Protein AF-A0A0P8WNL9-F1 (afdb_monomer)

InterPro domains:
  IPR021377 Protein of unknown function DUF3006 [PF11213] (3-43)

pLDDT: mean 93.89, std 6.13, range [59.25, 97.38]

Organism: NCBI:txid36849

Radius of gyration: 9.26 Å; Cα contacts (8 Å, |Δi|>4): 76; chains: 1; bounding box: 22×18×22 Å

Sequence (44 aa):
MKVIIDCFEGKFAICETDEKKMINIEKSRIPRDAKEGDVLKVEE

Foldseek 3Di:
DKWFFQADDDQWTWTADPVRDTDTDGPVPDPPPDDGGDMDDDDD

Solvent-accessible surface area (backbone atoms only — not comparable to full-atom values): 2689 Å² total; per-residue (Å²): 91,60,30,32,30,66,45,77,57,94,67,28,30,38,23,36,34,89,84,74,45,80,44,80,41,53,47,91,81,46,66,90,86,65,50,67,71,39,74,45,79,47,80,134

Mean predicted aligned error: 2.6 Å

Nearest PDB structures (foldseek):
  4q66-assembly2_J  TM=9.050E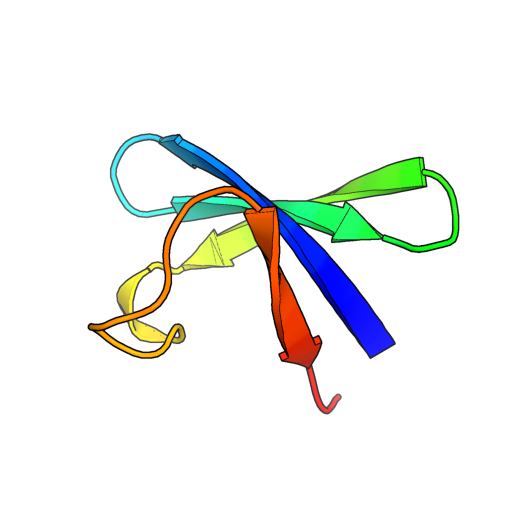-01  e=3.187E-02  Saccharomyces cerevisiae R008
  4q66-assembly1_A  TM=8.967E-01  e=5.038E-02  Saccharomyces cerevisiae R008
  4in3-assembly1_A  TM=8.889E-01  e=6.131E-02  Saccharomyces cerevisiae
  4q66-assembly1_D  TM=7.848E-01  e=5.743E-02  Saccharomyces cerevisiae R008
  4q66-assembly2_G  TM=9.009E-01  e=3.360E-01  Saccharomyces cerevisiae R008

Structure (mmCIF, N/CA/C/O backbone):
data_AF-A0A0P8WNL9-F1
#
_entry.id   AF-A0A0P8WNL9-F1
#
loop_
_atom_site.group_PDB
_atom_site.id
_atom_site.type_symbol
_atom_site.label_atom_id
_atom_site.label_alt_id
_atom_site.label_comp_id
_atom_site.label_asym_id
_atom_site.label_entity_id
_atom_site.label_seq_id
_atom_site.pdbx_PDB_ins_code
_atom_site.Cartn_x
_atom_site.Cartn_y
_atom_site.Cartn_z
_atom_site.occupancy
_atom_site.B_iso_or_equiv
_atom_site.auth_seq_id
_atom_site.auth_comp_id
_atom_site.auth_asym_id
_atom_site.auth_atom_id
_atom_site.pdbx_PDB_model_num
ATOM 1 N N . MET A 1 1 ? -5.067 -5.267 8.546 1.00 89.75 1 MET A N 1
ATOM 2 C CA . MET A 1 1 ? -5.235 -3.798 8.452 1.00 89.75 1 MET A CA 1
ATOM 3 C C . MET A 1 1 ? -5.236 -3.347 6.990 1.00 89.75 1 MET A C 1
ATOM 5 O O . MET A 1 1 ? -4.645 -4.033 6.162 1.00 89.75 1 MET A O 1
ATOM 9 N N . LYS A 1 2 ? -5.907 -2.241 6.639 1.00 92.94 2 LYS A N 1
ATOM 10 C CA . LYS A 1 2 ? -5.783 -1.618 5.306 1.00 92.94 2 LYS A CA 1
ATOM 11 C C . LYS A 1 2 ? -4.911 -0.377 5.417 1.00 92.94 2 LYS A C 1
ATOM 13 O O . LYS A 1 2 ? -5.050 0.361 6.385 1.00 92.94 2 LYS A O 1
ATOM 18 N N . VAL A 1 3 ? -4.052 -0.160 4.433 1.00 96.06 3 VAL A N 1
ATOM 19 C CA . VAL A 1 3 ? -3.216 1.040 4.352 1.00 96.06 3 VAL A CA 1
ATOM 20 C C . VAL A 1 3 ? -3.193 1.579 2.937 1.00 96.06 3 VAL A C 1
ATOM 22 O O . VAL A 1 3 ? -3.385 0.818 1.992 1.00 96.06 3 VAL A O 1
ATOM 25 N N . ILE A 1 4 ? -2.963 2.875 2.794 1.00 97.31 4 ILE A N 1
ATOM 26 C CA . ILE A 1 4 ? -2.852 3.559 1.506 1.00 97.31 4 ILE A CA 1
ATOM 27 C C . ILE A 1 4 ? -1.391 3.920 1.304 1.00 97.31 4 ILE A C 1
ATOM 29 O O . ILE A 1 4 ? -0.790 4.483 2.212 1.00 97.31 4 ILE A O 1
ATOM 33 N N . ILE A 1 5 ? -0.811 3.594 0.151 1.00 97.38 5 ILE A N 1
ATOM 34 C CA . ILE A 1 5 ? 0.550 4.030 -0.176 1.00 97.38 5 ILE A CA 1
ATOM 35 C C . ILE A 1 5 ? 0.517 5.541 -0.410 1.00 97.38 5 ILE A C 1
ATOM 37 O O . ILE A 1 5 ? -0.128 5.990 -1.351 1.00 97.38 5 ILE A O 1
ATOM 41 N N . ASP A 1 6 ? 1.209 6.312 0.420 1.00 97.19 6 ASP A N 1
ATOM 42 C CA . ASP A 1 6 ? 1.339 7.761 0.251 1.00 97.19 6 ASP A CA 1
ATOM 43 C C . ASP A 1 6 ? 2.507 8.073 -0.693 1.00 97.19 6 ASP A C 1
ATOM 45 O O . ASP A 1 6 ? 2.320 8.687 -1.740 1.00 97.19 6 ASP A O 1
ATOM 49 N N . CYS A 1 7 ? 3.697 7.541 -0.386 1.00 97.06 7 CYS A N 1
ATOM 50 C CA . CYS A 1 7 ? 4.884 7.704 -1.222 1.00 97.06 7 CYS A CA 1
ATOM 51 C C . CYS A 1 7 ? 5.876 6.538 -1.105 1.00 97.06 7 CYS A C 1
ATOM 53 O O . CYS A 1 7 ? 5.803 5.703 -0.197 1.00 97.06 7 CYS A O 1
ATOM 55 N N . PHE A 1 8 ? 6.844 6.476 -2.020 1.00 96.38 8 PHE A N 1
ATOM 56 C CA . PHE A 1 8 ? 7.977 5.552 -1.918 1.00 96.38 8 PHE A CA 1
ATOM 57 C C . PHE A 1 8 ? 9.278 6.284 -1.589 1.00 96.38 8 PHE A C 1
ATOM 59 O O . PHE A 1 8 ? 9.779 7.069 -2.390 1.00 96.38 8 PHE A O 1
ATOM 66 N N . GLU A 1 9 ? 9.904 5.920 -0.470 1.00 95.81 9 GLU A N 1
ATOM 67 C CA . GLU A 1 9 ? 11.181 6.481 -0.029 1.00 95.81 9 GLU A CA 1
ATOM 68 C C . GLU A 1 9 ? 12.257 5.396 0.060 1.00 95.81 9 GLU A C 1
ATOM 70 O O . GLU A 1 9 ? 12.257 4.516 0.928 1.00 95.81 9 GLU A O 1
ATOM 75 N N . GLY A 1 10 ? 13.208 5.437 -0.875 1.00 94.81 10 GLY A N 1
ATOM 76 C CA . GLY A 1 10 ? 14.297 4.466 -0.946 1.00 94.81 10 GLY A CA 1
ATOM 77 C C . GLY A 1 10 ? 13.786 3.024 -1.051 1.00 94.81 10 GLY A C 1
ATOM 78 O O . GLY A 1 10 ? 13.229 2.624 -2.079 1.00 94.81 10 GLY A O 1
ATOM 79 N N . LYS A 1 11 ? 14.004 2.236 0.013 1.00 96.81 11 LYS A N 1
ATOM 80 C CA . LYS A 1 11 ? 13.597 0.821 0.117 1.00 96.81 11 LYS A CA 1
ATOM 81 C C . LYS A 1 11 ? 12.236 0.601 0.789 1.00 96.81 11 LYS A C 1
ATOM 83 O O . LYS A 1 11 ? 11.808 -0.548 0.901 1.00 96.81 11 LYS A O 1
ATOM 88 N N . 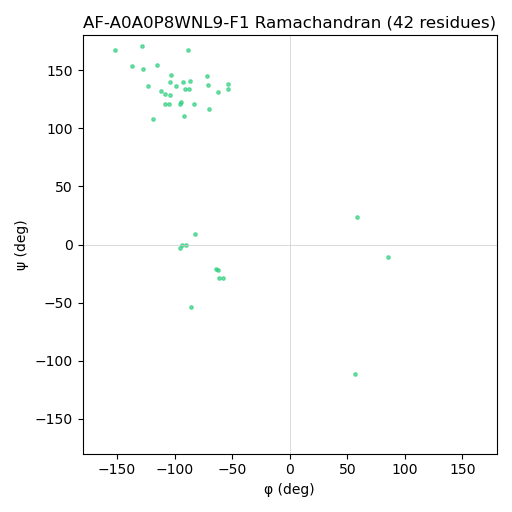PHE A 1 12 ? 11.566 1.664 1.221 1.00 96.88 12 PHE A N 1
ATOM 89 C CA . PHE A 1 12 ? 10.281 1.600 1.908 1.00 96.88 12 PHE A CA 1
ATOM 90 C C . PHE A 1 12 ? 9.173 2.268 1.088 1.00 96.88 12 PHE A C 1
ATOM 92 O O . PHE A 1 12 ? 9.430 3.136 0.255 1.00 96.88 12 PHE A O 1
ATOM 99 N N . ALA A 1 13 ? 7.942 1.834 1.317 1.00 97.00 13 ALA A N 1
ATOM 100 C CA . ALA A 1 13 ? 6.739 2.582 1.009 1.00 97.00 13 ALA A CA 1
ATOM 101 C C . ALA A 1 13 ? 6.187 3.147 2.313 1.00 97.00 13 ALA A C 1
ATOM 103 O O . ALA A 1 13 ? 6.018 2.410 3.293 1.00 97.00 13 ALA A O 1
ATOM 104 N N . ILE A 1 14 ? 5.920 4.441 2.309 1.00 97.38 14 ILE A N 1
ATOM 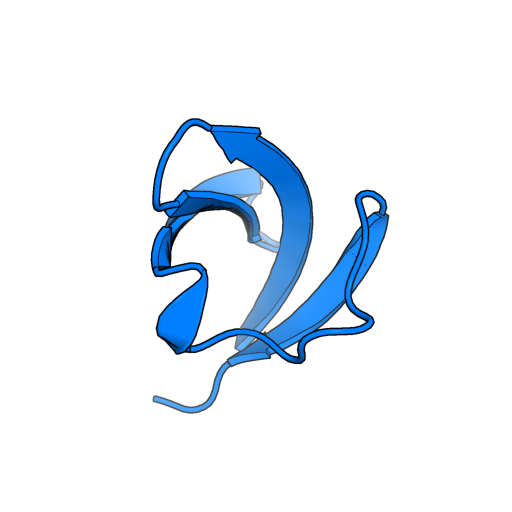105 C CA . ILE A 1 14 ? 5.245 5.140 3.389 1.00 97.38 14 ILE A CA 1
ATOM 106 C C . ILE A 1 14 ? 3.755 4.937 3.161 1.00 97.38 14 ILE A C 1
ATOM 108 O O . ILE A 1 14 ? 3.243 5.253 2.088 1.00 97.38 14 ILE A O 1
ATOM 112 N N . CYS A 1 15 ? 3.077 4.335 4.131 1.00 96.88 15 CYS A N 1
ATOM 113 C CA . CYS A 1 15 ? 1.662 4.026 4.023 1.00 96.88 15 CYS A CA 1
ATOM 114 C C . CYS A 1 15 ? 0.876 4.659 5.171 1.00 96.88 15 CYS A C 1
ATOM 116 O O . CYS A 1 15 ? 1.278 4.554 6.329 1.00 96.88 15 CYS A O 1
ATOM 118 N N . GLU A 1 16 ? -0.270 5.256 4.862 1.00 97.12 16 GLU A N 1
ATOM 119 C CA . GLU A 1 16 ? -1.198 5.800 5.849 1.00 97.12 16 GLU A CA 1
ATOM 120 C C . GLU A 1 16 ? -2.228 4.735 6.255 1.00 97.12 16 GLU A C 1
ATOM 122 O O . GLU A 1 16 ? -2.797 4.025 5.422 1.00 97.12 16 GLU A O 1
ATOM 127 N N . THR A 1 17 ? -2.450 4.600 7.557 1.00 94.81 17 THR A N 1
ATOM 128 C CA . THR A 1 17 ? -3.468 3.720 8.153 1.00 94.81 17 THR A CA 1
ATOM 129 C C . THR A 1 17 ? -4.813 4.437 8.291 1.00 94.81 17 THR A C 1
ATOM 131 O O . THR A 1 17 ? -4.880 5.662 8.225 1.00 94.81 17 THR A O 1
ATOM 134 N N . ASP A 1 18 ? -5.896 3.707 8.566 1.00 93.25 18 ASP A N 1
ATOM 135 C CA . ASP A 1 18 ? -7.207 4.324 8.828 1.00 93.25 18 ASP A CA 1
ATOM 136 C C . ASP A 1 18 ? -7.226 5.231 10.078 1.00 93.25 18 ASP A C 1
ATOM 138 O O . ASP A 1 18 ? -8.021 6.167 10.158 1.00 93.25 18 ASP A O 1
ATOM 142 N N . GLU A 1 19 ? -6.288 5.028 11.007 1.00 94.31 19 GLU A N 1
ATOM 143 C CA . GLU A 1 19 ? -6.072 5.887 12.174 1.00 94.31 19 GLU A CA 1
ATOM 144 C C . GLU A 1 19 ? -5.215 7.136 11.872 1.00 94.31 19 GLU A C 1
ATOM 146 O O . GLU A 1 19 ? -4.792 7.828 12.802 1.00 94.31 19 GLU A O 1
ATOM 151 N N . LYS A 1 20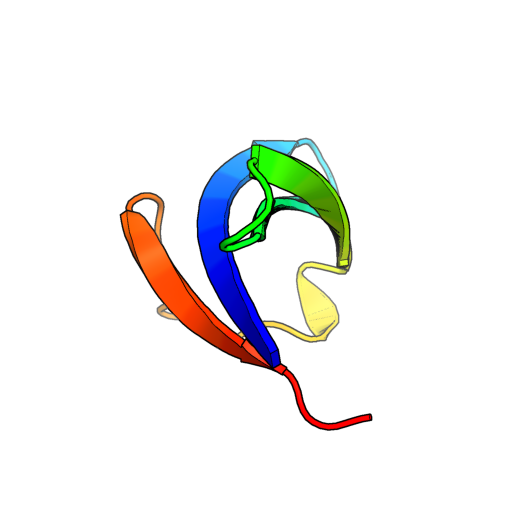 ? -4.912 7.427 10.596 1.00 91.88 20 LYS A N 1
ATOM 152 C CA . LYS A 1 20 ? -3.990 8.499 10.160 1.00 91.88 20 LYS A CA 1
ATOM 153 C C . LYS A 1 20 ? -2.564 8.367 10.710 1.00 91.88 20 LYS A C 1
ATOM 155 O O . LYS A 1 20 ? -1.837 9.351 10.842 1.00 91.88 20 LYS A O 1
ATOM 160 N N . LYS A 1 21 ? -2.149 7.149 11.071 1.00 95.19 21 LYS A N 1
ATOM 161 C CA . LYS A 1 21 ? -0.748 6.851 11.410 1.00 95.19 21 LYS A CA 1
ATOM 162 C C . LYS A 1 21 ? 0.014 6.506 10.139 1.00 95.19 21 LYS A C 1
ATOM 164 O O . LYS A 1 21 ? -0.513 5.767 9.311 1.00 95.19 21 LYS A O 1
ATOM 169 N N . MET A 1 22 ? 1.252 6.975 10.041 1.00 95.00 22 MET A N 1
ATOM 170 C CA . MET A 1 22 ? 2.187 6.582 8.988 1.00 95.00 22 MET A CA 1
ATOM 171 C C . MET A 1 22 ? 2.959 5.332 9.406 1.00 95.00 22 MET A C 1
ATOM 173 O O . MET A 1 22 ? 3.466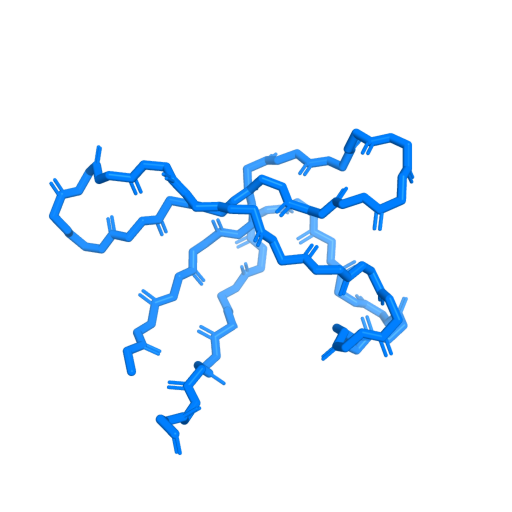 5.258 10.528 1.00 95.00 22 MET A O 1
ATOM 177 N N . ILE A 1 23 ? 3.069 4.361 8.505 1.00 94.88 23 ILE A N 1
ATOM 178 C CA . ILE A 1 23 ? 3.887 3.161 8.682 1.00 94.88 23 ILE A CA 1
ATOM 179 C C . ILE A 1 23 ? 4.821 2.963 7.492 1.00 94.88 23 ILE A C 1
ATOM 181 O O . ILE A 1 23 ? 4.493 3.308 6.360 1.00 94.88 23 ILE A O 1
ATOM 185 N N . ASN A 1 24 ? 5.965 2.333 7.746 1.00 96.56 24 ASN A N 1
ATOM 186 C CA . ASN A 1 24 ? 6.943 2.024 6.710 1.00 96.56 24 ASN A CA 1
ATOM 187 C C . ASN A 1 24 ? 6.868 0.536 6.380 1.00 96.56 24 ASN A C 1
ATOM 189 O O . ASN A 1 24 ? 7.097 -0.308 7.247 1.00 96.56 24 ASN A O 1
ATOM 193 N N . ILE A 1 25 ? 6.587 0.213 5.121 1.00 94.25 25 ILE A N 1
ATOM 194 C CA . ILE A 1 25 ? 6.573 -1.163 4.619 1.00 94.25 25 ILE A CA 1
ATOM 195 C C . ILE A 1 25 ? 7.735 -1.334 3.646 1.00 94.25 25 ILE A C 1
ATOM 197 O O . ILE A 1 25 ? 7.941 -0.506 2.766 1.00 94.25 25 ILE A O 1
ATOM 201 N N . GLU A 1 26 ? 8.522 -2.400 3.775 1.00 95.88 26 GLU A N 1
ATOM 202 C CA . GLU A 1 26 ? 9.582 -2.682 2.802 1.00 95.88 26 GLU A CA 1
ATOM 203 C C . GLU A 1 26 ? 8.995 -2.922 1.405 1.00 95.88 26 GLU A C 1
ATOM 205 O O . GLU A 1 26 ? 8.098 -3.748 1.239 1.00 95.88 26 GLU A O 1
ATOM 210 N N . LYS A 1 27 ? 9.542 -2.259 0.378 1.00 94.38 27 LYS A N 1
ATOM 211 C CA . LYS A 1 27 ? 9.077 -2.381 -1.019 1.00 94.38 27 LYS A CA 1
ATOM 212 C C . LYS A 1 27 ? 9.120 -3.817 -1.534 1.00 94.38 27 LYS A C 1
ATOM 214 O O . LYS A 1 27 ? 8.318 -4.195 -2.375 1.00 94.38 27 LYS A O 1
ATOM 219 N N . SER A 1 28 ? 10.034 -4.628 -1.009 1.00 95.00 28 SER A N 1
ATOM 220 C CA . SER A 1 28 ? 10.148 -6.062 -1.294 1.00 95.00 28 SER A CA 1
ATOM 221 C C . SER A 1 28 ? 8.938 -6.883 -0.835 1.00 95.00 28 SER A C 1
ATOM 223 O O . SER A 1 28 ? 8.731 -7.977 -1.353 1.00 95.00 28 SER A O 1
ATOM 225 N N . ARG A 1 29 ? 8.135 -6.375 0.109 1.00 93.00 29 ARG A N 1
ATOM 226 C CA . ARG A 1 29 ? 6.907 -7.015 0.613 1.00 93.00 29 ARG A CA 1
ATOM 227 C C . ARG A 1 29 ? 5.639 -6.526 -0.094 1.00 93.00 29 ARG A C 1
ATOM 229 O O . ARG A 1 29 ? 4.553 -7.007 0.216 1.00 93.00 29 ARG A O 1
ATOM 236 N N . ILE A 1 30 ? 5.767 -5.570 -1.009 1.00 93.62 30 ILE A N 1
ATOM 237 C CA . ILE A 1 30 ? 4.652 -4.924 -1.703 1.00 93.62 30 ILE A CA 1
ATOM 238 C C . ILE A 1 30 ? 4.552 -5.496 -3.125 1.00 93.62 30 ILE A C 1
ATOM 240 O O . ILE A 1 30 ? 5.581 -5.819 -3.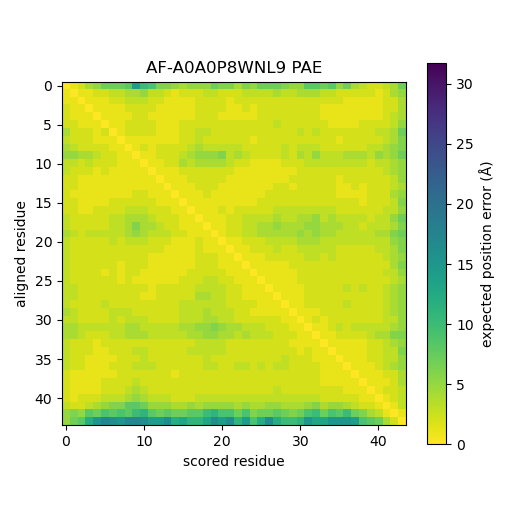727 1.00 93.62 30 ILE A O 1
ATOM 244 N N . PRO A 1 31 ? 3.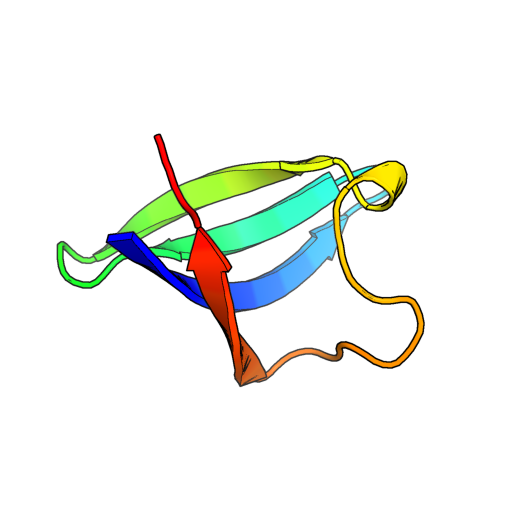338 -5.636 -3.690 1.00 94.44 31 PRO A N 1
ATOM 245 C CA . PRO A 1 31 ? 3.172 -5.990 -5.096 1.00 94.44 31 PRO A CA 1
ATOM 246 C C . PRO A 1 31 ? 3.956 -5.044 -6.014 1.00 94.44 31 PRO A C 1
ATOM 248 O O . PRO A 1 31 ? 3.948 -3.832 -5.820 1.00 94.44 31 PRO A O 1
ATOM 251 N N . ARG A 1 32 ? 4.617 -5.591 -7.040 1.00 92.81 32 ARG A N 1
ATOM 252 C CA . ARG A 1 32 ? 5.472 -4.810 -7.956 1.00 92.81 32 ARG A CA 1
ATOM 253 C C . ARG A 1 32 ? 4.717 -3.727 -8.727 1.00 92.81 32 ARG A C 1
ATOM 255 O O . ARG A 1 32 ? 5.318 -2.720 -9.076 1.00 92.81 32 ARG A O 1
ATOM 262 N N . ASP A 1 33 ? 3.433 -3.950 -8.977 1.00 94.62 33 ASP A N 1
ATOM 263 C CA . ASP A 1 33 ? 2.557 -3.032 -9.707 1.00 94.62 33 ASP A CA 1
ATOM 264 C C . ASP A 1 33 ? 1.853 -2.013 -8.796 1.00 94.62 33 ASP A C 1
ATOM 266 O O . ASP A 1 33 ? 1.078 -1.191 -9.286 1.00 94.62 33 ASP A O 1
ATOM 270 N N . ALA A 1 34 ? 2.096 -2.063 -7.480 1.00 96.06 34 ALA A N 1
ATOM 271 C CA . ALA A 1 34 ? 1.509 -1.111 -6.548 1.00 96.06 34 ALA A CA 1
ATOM 272 C C . ALA A 1 34 ? 2.134 0.280 -6.723 1.00 96.06 34 ALA A C 1
ATOM 274 O O . ALA A 1 34 ? 3.356 0.423 -6.826 1.00 96.06 34 ALA A O 1
ATOM 275 N N . LYS A 1 35 ? 1.292 1.310 -6.703 1.00 96.38 35 LYS A N 1
ATOM 276 C CA . LYS A 1 35 ? 1.684 2.719 -6.847 1.00 96.38 35 LYS A CA 1
ATOM 277 C C . LYS A 1 35 ? 1.113 3.586 -5.727 1.00 96.38 35 LYS A C 1
ATOM 279 O O . LYS A 1 35 ? 0.274 3.146 -4.947 1.00 96.38 35 LYS A O 1
ATOM 284 N N . GLU A 1 36 ? 1.562 4.832 -5.671 1.00 96.44 36 GLU A N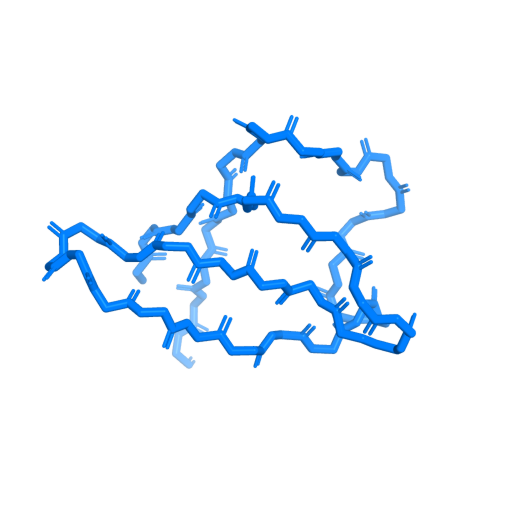 1
ATOM 285 C CA . GLU A 1 36 ? 1.000 5.850 -4.781 1.00 96.44 36 GLU A CA 1
ATOM 286 C C . GLU A 1 36 ? -0.522 5.958 -4.981 1.00 96.44 36 GLU A C 1
ATOM 288 O O . GLU A 1 36 ? -1.025 5.942 -6.109 1.00 96.44 36 GLU A O 1
ATOM 293 N N . GLY A 1 37 ? -1.258 5.999 -3.874 1.00 96.12 37 GLY A N 1
ATOM 294 C CA . GLY A 1 37 ? -2.717 5.950 -3.814 1.00 96.12 37 GLY A CA 1
ATOM 295 C C 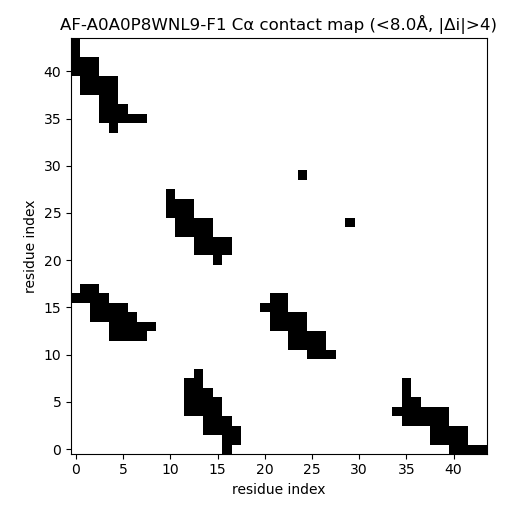. GLY A 1 37 ? -3.332 4.544 -3.824 1.00 96.12 37 GLY A C 1
ATOM 296 O O . GLY A 1 37 ? -4.527 4.421 -3.549 1.00 96.12 37 GLY A O 1
ATOM 297 N N . ASP A 1 38 ? -2.570 3.478 -4.099 1.00 97.12 38 ASP A N 1
ATOM 298 C CA . ASP A 1 38 ? -3.107 2.116 -4.014 1.00 97.12 38 ASP A CA 1
ATOM 299 C C . ASP A 1 38 ? -3.324 1.695 -2.552 1.00 97.12 38 ASP A C 1
ATOM 301 O O . ASP A 1 38 ? -2.549 2.019 -1.647 1.00 97.12 38 ASP A O 1
ATOM 305 N N . VAL A 1 39 ? -4.383 0.913 -2.327 1.00 95.88 39 VAL A N 1
ATOM 306 C CA . VAL A 1 39 ? -4.719 0.360 -1.011 1.00 95.88 39 VAL A CA 1
ATOM 307 C C . VAL A 1 39 ? -4.131 -1.041 -0.876 1.00 95.88 39 VAL A C 1
ATOM 309 O O . VAL A 1 39 ? -4.477 -1.947 -1.636 1.00 95.88 39 VAL A O 1
ATOM 312 N N . LEU A 1 40 ? -3.300 -1.249 0.140 1.00 94.25 40 LEU A N 1
ATOM 313 C CA . LEU A 1 40 ? -2.758 -2.552 0.505 1.00 94.25 40 LEU A CA 1
ATOM 314 C C . LEU A 1 40 ? -3.548 -3.162 1.663 1.00 94.25 40 LEU A C 1
ATOM 316 O O . LEU A 1 40 ? -3.848 -2.505 2.664 1.00 94.25 40 LEU A O 1
ATOM 320 N N . LYS A 1 41 ? -3.848 -4.459 1.554 1.00 92.56 41 LYS A N 1
ATOM 321 C CA . LYS A 1 41 ? -4.325 -5.266 2.678 1.00 92.56 41 LYS A CA 1
ATOM 322 C C . LYS A 1 41 ? -3.110 -5.911 3.341 1.00 92.56 41 LYS A C 1
ATOM 324 O O . LYS A 1 41 ? -2.487 -6.789 2.754 1.00 92.56 41 LYS A O 1
ATOM 329 N N . VAL A 1 42 ? -2.782 -5.466 4.547 1.00 86.56 42 VAL A N 1
ATOM 330 C CA . VAL A 1 42 ? -1.711 -6.040 5.368 1.00 86.56 42 VAL A CA 1
ATOM 331 C C . VAL A 1 42 ? -2.346 -7.043 6.325 1.00 86.56 42 VAL A C 1
ATOM 333 O O . VAL A 1 42 ? -3.252 -6.686 7.085 1.00 86.56 42 VAL A O 1
ATOM 336 N N . GLU A 1 43 ? -1.922 -8.299 6.252 1.00 79.75 43 GLU A N 1
ATOM 337 C CA . GLU A 1 43 ? -2.293 -9.347 7.210 1.00 79.75 43 GLU A CA 1
ATOM 338 C C . GLU A 1 43 ? -1.211 -9.396 8.304 1.00 79.75 43 GLU A C 1
ATOM 340 O O . GLU A 1 43 ? -0.042 -9.146 8.002 1.00 79.75 43 GLU A O 1
ATOM 345 N N . GLU A 1 44 ? -1.626 -9.575 9.564 1.00 59.25 44 GLU A N 1
ATOM 346 C CA . GLU A 1 44 ? -0.737 -9.637 10.743 1.00 59.25 44 GLU A CA 1
ATOM 347 C C . GLU A 1 44 ? 0.235 -10.822 10.683 1.00 59.25 44 GLU A C 1
ATOM 349 O O . GLU A 1 44 ? -0.197 -11.917 10.252 1.00 59.25 44 GLU A O 1
#

Secondary structure (DSSP, 8-state):
-EEEEEEEETTEEEEEETTS-EEEEEGGGS-TT--TTPEEE---